Protein AF-C4Y3N7-F1 (afdb_monomer_lite)

Organism: Clavispora lusitaniae (strain ATCC 42720) (NCBI:txid306902)

InterPro domains:
  IPR004046 Glutathione S-transferase, C-terminal [PF14497] (27-104)
  IPR010987 Glutathione S-transferase, C-terminal-like [PS50405] (1-115)
  IPR036282 Glutathione S-transferase, C-terminal domain superfamily [SSF47616] (21-104)

Structure (mmCIF, N/CA/C/O backbone):
data_AF-C4Y3N7-F1
#
_entry.id   AF-C4Y3N7-F1
#
loop_
_atom_site.group_PDB
_atom_site.id
_atom_site.type_symbol
_atom_site.label_atom_id
_atom_site.label_alt_id
_atom_site.label_comp_id
_atom_site.label_asym_id
_atom_site.label_entity_id
_atom_site.label_seq_id
_atom_site.pdbx_PDB_ins_code
_atom_site.Cartn_x
_atom_site.Cartn_y
_atom_site.Cartn_z
_atom_site.occupancy
_atom_site.B_iso_or_equiv
_atom_site.auth_seq_id
_atom_site.auth_comp_id
_atom_site.auth_asym_id
_atom_site.auth_atom_id
_atom_site.pdbx_PDB_model_num
ATOM 1 N N . MET A 1 1 ? 24.520 -3.173 -2.634 1.00 40.47 1 MET A N 1
ATOM 2 C CA . MET A 1 1 ? 24.994 -2.671 -3.945 1.00 40.47 1 MET A CA 1
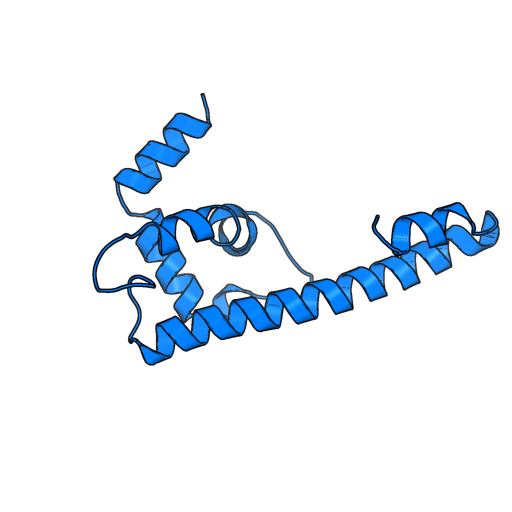ATOM 3 C C . MET A 1 1 ? 24.021 -3.124 -5.023 1.00 40.47 1 MET A C 1
ATOM 5 O O . MET A 1 1 ? 23.821 -4.321 -5.164 1.00 40.47 1 MET A O 1
ATOM 9 N N . LEU A 1 2 ? 23.383 -2.191 -5.735 1.00 51.81 2 LEU A N 1
ATOM 10 C CA . LEU A 1 2 ? 22.539 -2.508 -6.893 1.00 51.81 2 LEU A CA 1
ATOM 11 C C . LEU A 1 2 ? 23.449 -3.008 -8.020 1.00 51.81 2 LEU A C 1
ATOM 13 O O . LEU A 1 2 ? 24.317 -2.258 -8.467 1.00 51.81 2 LEU A O 1
ATOM 17 N N . ILE A 1 3 ? 23.254 -4.249 -8.471 1.00 53.25 3 ILE A N 1
ATOM 18 C CA . ILE A 1 3 ? 24.029 -4.886 -9.554 1.00 53.25 3 ILE A CA 1
ATOM 19 C C . ILE A 1 3 ? 24.089 -3.973 -10.794 1.00 53.25 3 ILE A C 1
ATOM 21 O O . ILE A 1 3 ? 25.116 -3.886 -11.465 1.00 53.25 3 ILE A O 1
ATOM 25 N N . GLY A 1 4 ? 23.038 -3.177 -11.020 1.00 54.66 4 GLY A N 1
ATOM 26 C CA . GLY A 1 4 ? 22.989 -2.225 -12.120 1.00 54.66 4 GLY A CA 1
ATOM 27 C C . GLY A 1 4 ? 23.956 -1.039 -12.040 1.00 54.66 4 GLY A C 1
ATOM 28 O O . GLY A 1 4 ? 24.466 -0.604 -13.071 1.00 54.66 4 GLY A O 1
ATOM 29 N N . LYS A 1 5 ? 24.295 -0.544 -10.840 1.00 54.31 5 LYS A N 1
ATOM 30 C CA . LYS A 1 5 ? 25.263 0.564 -10.693 1.00 54.31 5 LYS A CA 1
ATOM 31 C C . LYS A 1 5 ? 26.693 0.133 -11.043 1.00 54.31 5 LYS A C 1
ATOM 33 O O . LYS A 1 5 ? 27.469 0.959 -11.510 1.00 54.31 5 LYS A O 1
ATOM 38 N N . VAL A 1 6 ? 27.024 -1.148 -10.855 1.00 58.72 6 VAL A N 1
ATOM 39 C CA . VAL A 1 6 ? 28.351 -1.719 -11.159 1.00 58.72 6 VAL A CA 1
ATOM 40 C C . VAL A 1 6 ? 28.498 -2.056 -12.647 1.00 58.72 6 VAL A C 1
ATOM 42 O O . VAL A 1 6 ? 29.578 -1.901 -13.208 1.00 58.72 6 VAL A O 1
ATOM 45 N N . ALA A 1 7 ? 27.418 -2.482 -13.309 1.00 56.72 7 ALA A N 1
ATOM 46 C CA . ALA A 1 7 ? 27.430 -2.755 -14.747 1.00 56.72 7 ALA A CA 1
ATOM 47 C C . ALA A 1 7 ? 27.580 -1.464 -15.573 1.00 56.72 7 ALA A C 1
ATOM 49 O O . ALA A 1 7 ? 28.425 -1.386 -16.466 1.00 56.72 7 ALA A O 1
ATOM 50 N N . VAL A 1 8 ? 26.826 -0.414 -15.225 1.00 59.09 8 VAL A N 1
ATOM 51 C CA . VAL A 1 8 ? 26.904 0.890 -15.906 1.00 59.09 8 VAL A CA 1
ATOM 52 C C . VAL A 1 8 ? 28.279 1.541 -15.716 1.00 59.09 8 VAL A C 1
ATOM 54 O O . VAL A 1 8 ? 28.815 2.097 -16.671 1.00 59.09 8 VAL A O 1
ATOM 57 N N . SER A 1 9 ? 28.888 1.434 -14.528 1.00 63.56 9 SER A N 1
ATOM 58 C CA . SER A 1 9 ? 30.195 2.051 -14.250 1.00 63.56 9 SER A CA 1
ATOM 59 C C . SER A 1 9 ? 31.376 1.376 -14.956 1.00 63.56 9 SER A C 1
ATOM 61 O O . SER A 1 9 ? 32.412 2.010 -15.129 1.00 63.56 9 SER A O 1
ATOM 63 N N . LYS A 1 10 ? 31.228 0.117 -15.391 1.00 65.56 10 LYS A N 1
ATOM 64 C CA . LYS A 1 10 ? 32.265 -0.645 -16.109 1.00 65.56 10 LYS A CA 1
ATOM 65 C C . LYS A 1 10 ? 32.088 -0.662 -17.634 1.00 65.56 10 LYS A C 1
ATOM 67 O O . LYS A 1 10 ? 32.871 -1.312 -18.320 1.00 65.56 10 LYS A O 1
ATOM 72 N N . THR A 1 11 ? 31.080 0.030 -18.179 1.00 63.44 11 THR A N 1
ATOM 73 C CA . THR A 1 11 ? 30.796 0.020 -19.624 1.00 63.44 11 THR A CA 1
ATOM 74 C C . THR A 1 11 ? 31.509 1.175 -20.361 1.00 63.44 11 THR A C 1
ATOM 76 O O . THR A 1 11 ? 31.380 2.328 -19.929 1.00 63.44 11 THR A O 1
ATOM 79 N N . PRO A 1 12 ? 32.206 0.924 -21.494 1.00 71.00 12 PRO A N 1
ATOM 80 C CA . PRO A 1 12 ? 32.791 1.975 -22.335 1.00 71.00 12 PRO A CA 1
ATOM 81 C C . PRO A 1 12 ? 31.758 3.020 -22.787 1.00 71.00 12 PRO A C 1
ATOM 83 O O . PRO A 1 12 ? 30.615 2.667 -23.082 1.00 71.00 12 PRO A O 1
ATOM 86 N N . TRP A 1 13 ? 32.169 4.294 -22.875 1.00 71.69 13 TRP A N 1
ATOM 87 C CA . TRP A 1 13 ? 31.303 5.465 -23.122 1.00 71.69 13 TRP A CA 1
ATOM 88 C C . TRP A 1 13 ? 30.245 5.296 -24.236 1.00 71.69 13 TRP A C 1
ATOM 90 O O . TRP A 1 13 ? 29.092 5.648 -23.984 1.00 71.69 13 TRP A O 1
ATOM 100 N N . PRO A 1 14 ? 30.535 4.672 -25.398 1.00 72.62 14 PRO A N 1
ATOM 101 C CA . PRO A 1 14 ? 29.536 4.518 -26.462 1.00 72.62 14 PRO A CA 1
ATOM 102 C C . PRO A 1 14 ? 28.376 3.569 -26.116 1.00 72.62 14 PRO A C 1
ATOM 104 O O . PRO A 1 14 ? 27.281 3.704 -26.652 1.00 72.62 14 PRO A O 1
ATOM 107 N N . LEU A 1 15 ? 28.595 2.600 -25.223 1.00 71.94 15 LEU A N 1
ATOM 108 C CA . LEU A 1 15 ? 27.604 1.574 -24.878 1.00 71.94 15 LEU A CA 1
ATOM 109 C C . LEU A 1 15 ? 26.799 1.923 -23.622 1.00 71.94 15 LEU A C 1
ATOM 111 O O . LEU A 1 15 ? 25.815 1.248 -23.329 1.00 71.94 15 LEU A O 1
ATOM 115 N N . GLN A 1 16 ? 27.171 2.989 -22.906 1.00 68.12 16 GLN A N 1
ATOM 116 C CA . GLN A 1 16 ? 26.547 3.374 -21.637 1.00 68.12 16 GLN A CA 1
ATOM 117 C C . GLN A 1 16 ? 25.051 3.670 -21.755 1.00 68.12 16 GLN A C 1
ATOM 119 O O . GLN A 1 16 ? 24.317 3.403 -20.808 1.00 68.12 16 GLN A O 1
ATOM 124 N N . LEU A 1 17 ? 24.580 4.218 -22.881 1.00 68.00 17 LEU A N 1
ATOM 125 C CA . LEU A 1 17 ? 23.152 4.490 -23.080 1.00 68.00 17 LEU A CA 1
ATOM 126 C C . LEU A 1 17 ? 22.357 3.181 -23.183 1.00 68.00 17 LEU A C 1
ATOM 128 O O . LEU A 1 17 ? 21.366 3.006 -22.481 1.00 68.00 17 LEU A O 1
ATOM 132 N N . LEU A 1 18 ? 22.848 2.231 -23.983 1.00 61.38 18 LEU A N 1
ATOM 133 C CA . LEU A 1 18 ? 22.228 0.918 -24.162 1.00 61.38 18 LEU A CA 1
ATOM 134 C C . LEU A 1 18 ? 22.256 0.104 -22.867 1.00 61.38 18 LEU A C 1
ATOM 136 O O . LEU A 1 18 ? 21.225 -0.442 -22.472 1.00 61.38 18 LEU A O 1
ATOM 140 N N . THR A 1 19 ? 23.387 0.064 -22.150 1.00 61.22 19 THR A N 1
ATOM 141 C CA . THR A 1 19 ? 23.432 -0.606 -20.844 1.00 61.22 19 THR A CA 1
ATOM 142 C C . THR A 1 19 ? 22.564 0.101 -19.817 1.00 61.22 19 THR A C 1
ATOM 144 O O . THR A 1 19 ? 21.869 -0.598 -19.089 1.00 61.22 19 THR A O 1
ATOM 147 N N . LYS A 1 20 ? 22.497 1.438 -19.760 1.00 62.25 20 LYS A N 1
ATOM 148 C CA . LYS A 1 20 ? 21.544 2.142 -18.877 1.00 62.25 20 LYS A CA 1
ATOM 149 C C . LYS A 1 20 ? 20.097 1.749 -19.174 1.00 62.25 20 LYS A C 1
ATOM 151 O O . LYS A 1 20 ? 19.362 1.474 -18.234 1.00 62.25 20 LYS A O 1
ATOM 156 N N . THR A 1 21 ? 19.703 1.648 -20.443 1.00 62.72 21 THR A N 1
ATOM 157 C CA . THR A 1 21 ? 18.347 1.231 -20.829 1.00 62.72 21 THR A CA 1
ATOM 158 C C . THR A 1 21 ? 18.067 -0.233 -20.486 1.00 62.72 21 THR A C 1
ATOM 160 O O . THR A 1 21 ? 17.019 -0.528 -19.922 1.00 62.72 21 THR A O 1
ATOM 163 N N . ILE A 1 22 ? 18.985 -1.158 -20.784 1.00 54.84 22 ILE A N 1
ATOM 164 C CA . ILE A 1 22 ? 18.815 -2.591 -20.477 1.00 54.84 22 ILE A CA 1
ATOM 165 C C . ILE A 1 22 ? 18.768 -2.807 -18.964 1.00 54.84 22 ILE A C 1
ATOM 167 O O . ILE A 1 22 ? 17.879 -3.480 -18.452 1.00 54.84 22 ILE A O 1
ATOM 171 N N . THR A 1 23 ? 19.699 -2.191 -18.240 1.00 59.41 23 THR A N 1
ATOM 172 C CA . THR A 1 23 ? 19.785 -2.303 -16.784 1.00 59.41 23 THR A CA 1
ATOM 173 C C . THR A 1 23 ? 18.595 -1.625 -16.112 1.00 59.41 23 THR A C 1
ATOM 175 O O . THR A 1 23 ? 18.070 -2.182 -15.158 1.00 59.41 23 THR A O 1
ATOM 178 N N . GLY A 1 24 ? 18.133 -0.481 -16.633 1.00 61.22 24 GLY A N 1
ATOM 179 C CA . GLY A 1 24 ? 16.884 0.169 -16.233 1.00 61.22 24 GLY A CA 1
ATOM 180 C C . GLY A 1 24 ? 15.700 -0.780 -16.388 1.00 61.22 24 GLY A C 1
ATOM 181 O O . GLY A 1 24 ? 15.094 -1.136 -15.393 1.00 61.22 24 GLY A O 1
ATOM 182 N N . LYS A 1 25 ? 15.486 -1.349 -17.580 1.00 58.69 25 LYS A N 1
ATOM 183 C CA . LYS A 1 25 ? 14.410 -2.325 -17.847 1.00 58.69 25 LYS A CA 1
ATOM 184 C C . LYS A 1 25 ? 14.488 -3.599 -16.991 1.00 58.69 25 LYS A C 1
ATOM 186 O O . LYS A 1 25 ? 13.461 -4.159 -16.610 1.00 58.69 25 LYS A O 1
ATOM 191 N N . MET A 1 26 ? 15.689 -4.090 -16.685 1.00 51.66 26 MET A N 1
ATOM 192 C CA . MET A 1 26 ? 15.883 -5.242 -15.792 1.00 51.66 26 MET A CA 1
ATOM 193 C C . MET A 1 26 ? 15.568 -4.896 -14.336 1.00 51.66 26 MET A C 1
ATOM 195 O O . MET A 1 26 ? 14.931 -5.684 -13.639 1.00 51.66 26 MET A O 1
ATOM 199 N N . ASN A 1 27 ? 16.004 -3.719 -13.885 1.00 58.28 27 ASN A N 1
ATOM 200 C CA . ASN A 1 27 ? 15.681 -3.192 -12.568 1.00 58.28 27 ASN A CA 1
ATOM 201 C C . ASN A 1 27 ? 14.157 -3.012 -12.476 1.00 58.28 27 ASN A C 1
ATOM 203 O O . ASN A 1 27 ? 13.516 -3.602 -11.613 1.00 58.28 27 ASN A O 1
ATOM 207 N N . ASP A 1 28 ? 13.564 -2.329 -13.445 1.00 64.50 28 ASP A N 1
ATOM 208 C CA . ASP A 1 28 ? 12.137 -2.046 -13.497 1.00 64.50 28 ASP A CA 1
ATOM 209 C C . ASP A 1 28 ? 11.324 -3.339 -13.526 1.00 64.50 28 ASP A C 1
ATOM 211 O O . ASP A 1 28 ? 10.458 -3.505 -12.684 1.00 64.50 28 ASP A O 1
ATOM 215 N N . SER A 1 29 ? 11.649 -4.326 -14.367 1.00 63.91 29 SER A N 1
ATOM 216 C CA . SER A 1 29 ? 10.889 -5.588 -14.416 1.00 63.91 29 SER A CA 1
ATOM 217 C C . SER A 1 29 ? 11.028 -6.455 -13.158 1.00 63.91 29 SER A C 1
ATOM 219 O O . SER A 1 29 ? 10.030 -7.010 -12.693 1.00 63.91 29 SER A O 1
ATOM 221 N N . TYR A 1 30 ? 12.222 -6.573 -12.566 1.00 64.19 30 TYR A N 1
ATOM 222 C CA . TYR A 1 30 ? 12.414 -7.377 -11.353 1.00 64.19 30 TYR A CA 1
ATOM 223 C C . TYR A 1 30 ? 11.786 -6.712 -10.120 1.00 64.19 30 TYR A C 1
ATOM 225 O O . TYR A 1 30 ? 11.070 -7.370 -9.357 1.00 64.19 30 TYR A O 1
ATOM 233 N N . TYR A 1 31 ? 12.013 -5.408 -9.934 1.00 72.50 31 TYR A N 1
ATOM 234 C CA . TYR A 1 31 ? 11.438 -4.659 -8.818 1.00 72.50 31 TYR A CA 1
ATOM 235 C C . TYR A 1 31 ? 9.925 -4.491 -8.979 1.00 72.50 31 TYR A C 1
ATOM 237 O O . TYR A 1 31 ? 9.202 -4.704 -8.007 1.00 72.50 31 TYR A O 1
ATOM 245 N N . PHE A 1 32 ? 9.426 -4.230 -10.191 1.00 79.31 32 PHE A N 1
ATOM 246 C CA . PHE A 1 32 ? 7.991 -4.138 -10.464 1.00 79.31 32 PHE A CA 1
ATOM 247 C C . PHE A 1 32 ? 7.273 -5.466 -10.260 1.00 79.31 32 PHE A C 1
ATOM 249 O O . PHE A 1 32 ? 6.219 -5.491 -9.628 1.00 79.31 32 PHE A O 1
ATOM 256 N N . LYS A 1 33 ? 7.836 -6.584 -10.738 1.00 84.19 33 LYS A N 1
ATOM 257 C CA . LYS A 1 33 ? 7.221 -7.903 -10.537 1.00 84.19 33 LYS A CA 1
ATOM 258 C C . LYS A 1 33 ? 7.081 -8.211 -9.052 1.00 84.19 33 LYS A C 1
ATOM 260 O O . LYS A 1 33 ? 6.011 -8.610 -8.607 1.00 84.19 33 LYS A O 1
ATOM 265 N N . ARG A 1 34 ? 8.145 -7.993 -8.277 1.00 83.56 34 ARG A N 1
ATOM 266 C CA . ARG A 1 34 ? 8.138 -8.259 -6.835 1.00 83.56 34 ARG A CA 1
ATOM 267 C C . ARG A 1 34 ? 7.219 -7.305 -6.071 1.00 83.56 34 ARG A C 1
ATOM 269 O O . ARG A 1 34 ? 6.517 -7.754 -5.170 1.00 83.56 34 ARG A O 1
ATOM 276 N N . LEU A 1 35 ? 7.185 -6.028 -6.450 1.00 85.50 35 LEU A N 1
ATOM 277 C CA . LEU A 1 35 ? 6.222 -5.062 -5.923 1.00 85.50 35 LEU A CA 1
ATOM 278 C C . LEU A 1 35 ? 4.788 -5.519 -6.211 1.00 85.50 35 LEU A C 1
ATOM 280 O O . LEU A 1 35 ? 4.004 -5.656 -5.281 1.00 85.50 35 LEU A O 1
ATOM 284 N N . SER A 1 36 ? 4.476 -5.849 -7.463 1.00 88.62 36 SER A N 1
ATOM 285 C CA . SER A 1 36 ? 3.147 -6.304 -7.885 1.00 88.62 36 SER A CA 1
ATOM 286 C C . SER A 1 36 ? 2.715 -7.582 -7.166 1.00 88.62 36 SER A C 1
ATOM 288 O O . SER A 1 36 ? 1.581 -7.671 -6.710 1.00 88.62 36 SER A O 1
ATOM 290 N N . THR A 1 37 ? 3.618 -8.554 -6.979 1.00 92.69 37 THR A N 1
ATOM 291 C CA . THR A 1 37 ? 3.340 -9.754 -6.170 1.00 92.69 37 THR A CA 1
ATOM 292 C C . THR A 1 37 ? 2.967 -9.392 -4.731 1.00 92.69 37 THR A C 1
ATOM 294 O O . THR A 1 37 ? 2.008 -9.943 -4.194 1.00 92.69 37 THR A O 1
ATOM 297 N N . ASN A 1 38 ? 3.695 -8.465 -4.106 1.00 93.25 38 ASN A N 1
ATOM 298 C CA . ASN A 1 38 ? 3.415 -8.048 -2.734 1.00 93.25 38 ASN A CA 1
ATOM 299 C C . ASN A 1 38 ? 2.098 -7.265 -2.632 1.00 93.25 38 ASN A C 1
ATOM 301 O O . ASN A 1 38 ? 1.306 -7.536 -1.735 1.00 93.25 38 ASN A O 1
ATOM 305 N N . LEU A 1 39 ? 1.839 -6.338 -3.558 1.00 94.44 39 LEU A N 1
ATOM 306 C CA . LEU A 1 39 ? 0.589 -5.575 -3.606 1.00 94.44 39 LEU A CA 1
ATOM 307 C C . LEU A 1 39 ? -0.614 -6.496 -3.823 1.00 94.44 39 LEU A C 1
ATOM 309 O O . LEU A 1 39 ? -1.606 -6.374 -3.110 1.00 94.44 39 LEU A O 1
ATOM 313 N N . ARG A 1 40 ? -0.493 -7.477 -4.728 1.00 97.31 40 ARG A N 1
ATOM 314 C CA . ARG A 1 40 ? -1.522 -8.500 -4.949 1.00 97.31 40 ARG A CA 1
ATOM 315 C C . ARG A 1 40 ? -1.785 -9.305 -3.682 1.00 97.31 40 ARG A C 1
ATOM 317 O O . ARG A 1 40 ? -2.933 -9.455 -3.293 1.00 97.31 40 ARG A O 1
ATOM 324 N N . LEU A 1 41 ? -0.733 -9.762 -2.997 1.00 97.25 41 LEU A N 1
ATOM 325 C CA . LEU A 1 41 ? -0.882 -10.491 -1.738 1.00 97.25 41 LEU A CA 1
ATOM 326 C C . LEU A 1 41 ? -1.633 -9.661 -0.685 1.00 97.25 41 LEU A C 1
ATOM 328 O O . LEU A 1 41 ? -2.494 -10.201 0.003 1.00 97.25 41 LEU A O 1
ATOM 332 N N . LEU A 1 42 ? -1.308 -8.376 -0.535 1.00 97.81 42 LEU A N 1
ATOM 333 C CA . LEU A 1 42 ? -1.987 -7.495 0.419 1.00 97.81 42 LEU A CA 1
ATOM 334 C C . LEU A 1 42 ? -3.461 -7.281 0.043 1.00 97.81 42 LEU A C 1
ATOM 336 O O . LEU A 1 42 ? -4.329 -7.402 0.910 1.00 97.81 42 LEU A O 1
ATOM 340 N N . ASP A 1 43 ? -3.744 -7.026 -1.236 1.00 98.38 43 ASP A N 1
ATOM 341 C CA . ASP A 1 43 ? -5.106 -6.868 -1.754 1.00 98.38 43 ASP A CA 1
ATOM 342 C C . ASP A 1 43 ? -5.952 -8.127 -1.522 1.00 98.38 43 ASP A C 1
ATOM 344 O O . ASP A 1 43 ? -7.032 -8.051 -0.933 1.00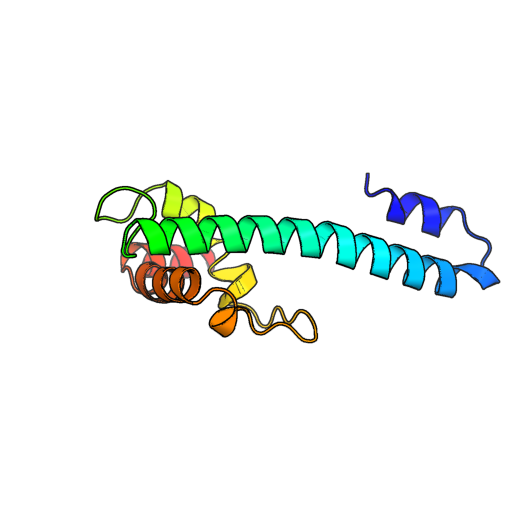 98.38 43 ASP A O 1
ATOM 348 N N . ASP A 1 44 ? -5.414 -9.301 -1.864 1.00 98.38 44 ASP A N 1
ATOM 349 C CA . ASP A 1 44 ? -6.080 -10.594 -1.698 1.00 98.38 44 ASP A CA 1
ATOM 350 C C . ASP A 1 44 ? -6.356 -10.907 -0.220 1.00 98.38 44 ASP A C 1
ATOM 352 O O . ASP A 1 44 ? -7.383 -11.497 0.130 1.00 98.38 44 ASP A O 1
ATOM 356 N N . ARG A 1 45 ? -5.451 -10.513 0.687 1.00 97.81 45 ARG A N 1
ATOM 357 C CA . ARG A 1 45 ? -5.641 -10.691 2.136 1.00 97.81 45 ARG A CA 1
ATOM 358 C C . ARG A 1 45 ? -6.785 -9.834 2.658 1.00 97.81 45 ARG A C 1
ATOM 360 O O . ARG A 1 45 ? -7.591 -10.335 3.444 1.00 97.81 45 ARG A O 1
ATOM 367 N N . LEU A 1 46 ? -6.878 -8.587 2.202 1.00 98.12 46 LEU A N 1
ATOM 368 C CA . LEU A 1 46 ? -8.001 -7.711 2.519 1.00 98.12 46 LEU A CA 1
ATOM 369 C C . LEU A 1 46 ? -9.298 -8.263 1.921 1.00 98.12 46 LEU A C 1
ATOM 371 O O . LEU A 1 46 ? -10.287 -8.366 2.643 1.00 98.12 46 LEU A O 1
ATOM 375 N N . ALA A 1 47 ? -9.284 -8.711 0.664 1.00 98.06 47 ALA A N 1
ATOM 376 C CA . ALA A 1 47 ? -10.439 -9.324 0.011 1.00 98.06 47 ALA A CA 1
ATOM 377 C C . ALA A 1 47 ? -10.953 -10.544 0.791 1.00 98.06 47 ALA A C 1
ATOM 379 O O . ALA A 1 47 ? -12.126 -10.601 1.160 1.00 98.06 47 ALA A O 1
ATOM 380 N N . LYS A 1 48 ? -10.061 -11.485 1.133 1.00 97.75 48 LYS A N 1
ATOM 381 C CA . LYS A 1 48 ? -10.396 -12.704 1.888 1.00 97.75 48 LYS A CA 1
ATOM 382 C C . LYS A 1 48 ? -10.965 -12.407 3.277 1.00 97.75 48 LYS A C 1
ATOM 384 O O . LYS A 1 48 ? -11.771 -13.181 3.786 1.00 97.75 48 LYS A O 1
ATOM 389 N N . LYS A 1 49 ? -10.534 -11.312 3.900 1.00 96.38 49 LYS A N 1
ATOM 390 C CA . LYS A 1 49 ? -11.024 -10.865 5.209 1.00 96.38 49 LYS A CA 1
ATOM 391 C C . LYS A 1 49 ? -12.354 -10.098 5.127 1.00 96.38 49 LYS A C 1
ATOM 393 O O . LYS A 1 49 ? -13.016 -9.948 6.149 1.00 96.38 49 LYS A O 1
ATOM 398 N N . GLY A 1 50 ? -12.743 -9.611 3.947 1.00 96.38 50 GLY A N 1
ATOM 399 C CA . GLY A 1 50 ? -13.883 -8.703 3.773 1.00 96.38 50 GLY A CA 1
ATOM 400 C C . GLY A 1 50 ? -13.538 -7.220 3.982 1.00 96.38 50 GLY A C 1
ATOM 401 O O . GLY A 1 50 ? -14.427 -6.407 4.212 1.00 96.38 50 GLY A O 1
ATOM 402 N N . GLY A 1 51 ? -12.255 -6.857 3.906 1.00 95.50 51 GLY A N 1
ATOM 403 C CA . GLY A 1 51 ? -11.753 -5.487 4.010 1.00 95.50 51 GLY A CA 1
ATOM 404 C C . GLY A 1 51 ? -11.449 -5.018 5.438 1.00 95.50 51 GLY A C 1
ATOM 405 O O . GLY A 1 51 ? -11.183 -5.808 6.355 1.00 95.50 51 GLY A O 1
ATOM 406 N N . GLY A 1 52 ? -11.457 -3.694 5.615 1.00 96.38 52 GLY A N 1
ATOM 407 C CA . GLY A 1 52 ? -11.081 -3.029 6.862 1.00 96.38 52 GLY A CA 1
ATOM 408 C C . GLY A 1 52 ? -9.565 -3.001 7.071 1.00 96.38 52 GLY A C 1
ATOM 409 O O . GLY A 1 52 ? -8.810 -2.859 6.117 1.00 96.38 52 GLY A O 1
ATOM 410 N N . TYR A 1 53 ? -9.135 -3.154 8.321 1.00 96.12 53 TYR A N 1
ATOM 411 C CA . TYR A 1 53 ? -7.725 -3.193 8.727 1.00 96.12 53 TYR A CA 1
ATOM 412 C C . TYR A 1 53 ? -7.066 -4.546 8.453 1.00 96.12 53 TYR A C 1
ATOM 414 O O . TYR A 1 53 ? -7.758 -5.564 8.378 1.00 96.12 53 TYR A O 1
ATOM 422 N N . PHE A 1 54 ? -5.737 -4.604 8.365 1.00 96.25 54 PHE A N 1
ATOM 423 C CA . PHE A 1 54 ? -5.043 -5.879 8.138 1.00 96.25 54 PHE A CA 1
ATOM 424 C C . PHE A 1 54 ? -5.219 -6.877 9.290 1.00 96.25 54 PHE A C 1
ATOM 426 O O . PHE A 1 54 ? -5.288 -8.086 9.055 1.00 96.25 54 PHE A O 1
ATOM 433 N N . VAL A 1 55 ? -5.341 -6.389 10.528 1.00 95.62 55 VAL A N 1
ATOM 434 C CA . VAL A 1 55 ? -5.484 -7.219 11.731 1.00 95.62 55 VAL A CA 1
ATOM 435 C C . VAL A 1 55 ? -6.721 -6.796 12.519 1.00 95.62 55 VAL A C 1
ATOM 437 O O . VAL A 1 55 ? -6.862 -5.646 12.919 1.00 95.62 55 VAL A O 1
ATOM 440 N N . GLY A 1 56 ? -7.629 -7.743 12.772 1.00 93.69 56 GLY A N 1
ATOM 441 C CA . GLY A 1 56 ? -8.851 -7.479 13.536 1.00 93.69 56 GLY A CA 1
ATOM 442 C C . GLY A 1 56 ? -9.769 -6.446 12.870 1.00 93.69 56 GLY A C 1
ATOM 443 O O . GLY A 1 56 ? -9.966 -6.460 11.654 1.00 93.69 56 GLY A O 1
ATOM 444 N N . ASN A 1 57 ? -10.374 -5.574 13.676 1.00 94.38 57 ASN A N 1
ATOM 445 C CA . ASN A 1 57 ? -11.388 -4.602 13.253 1.00 94.38 57 ASN A CA 1
ATOM 446 C C . ASN A 1 57 ? -11.042 -3.145 13.611 1.00 94.38 57 ASN A C 1
ATOM 448 O O . ASN A 1 57 ? -11.920 -2.289 13.560 1.00 94.38 57 ASN A O 1
ATOM 452 N N . LYS A 1 58 ? -9.784 -2.855 13.959 1.00 91.81 58 LYS A N 1
ATOM 453 C CA . LYS A 1 58 ? -9.307 -1.509 14.312 1.00 91.81 58 LYS A CA 1
ATOM 454 C C . LYS A 1 58 ? -7.904 -1.258 13.766 1.00 91.81 58 LYS A C 1
ATOM 456 O O . LYS A 1 58 ? -7.209 -2.221 13.457 1.00 91.81 58 LYS A O 1
ATOM 461 N N . LEU A 1 59 ? -7.489 0.007 13.714 1.00 90.81 59 LEU A N 1
ATOM 4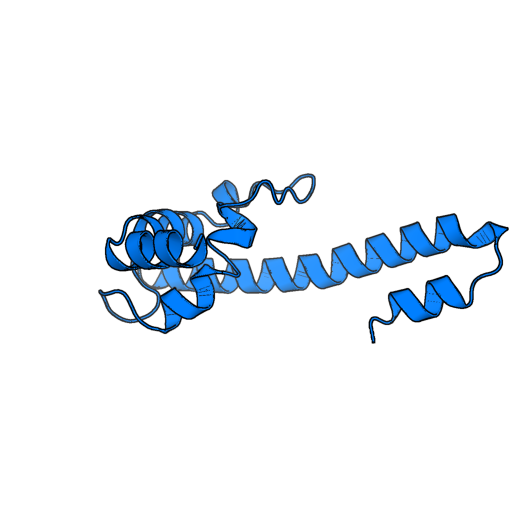62 C CA . LEU A 1 59 ? -6.137 0.396 13.318 1.00 90.81 59 LEU A CA 1
ATOM 463 C C . LEU A 1 59 ? -5.091 -0.286 14.212 1.00 90.81 59 LEU A C 1
ATOM 465 O O . LEU A 1 59 ? -5.192 -0.259 15.443 1.00 90.81 59 LEU A O 1
ATOM 469 N N . THR A 1 60 ? -4.081 -0.891 13.590 1.00 92.25 60 THR A N 1
ATOM 470 C CA . THR A 1 60 ? -2.976 -1.556 14.288 1.00 92.25 60 THR A CA 1
ATOM 471 C C . THR A 1 60 ? -1.617 -1.109 13.759 1.00 92.25 60 THR A C 1
ATOM 473 O O . THR A 1 60 ? -1.510 -0.458 12.723 1.00 92.25 60 THR A O 1
ATOM 476 N N . ALA A 1 61 ? -0.548 -1.526 14.442 1.00 88.25 61 ALA A N 1
ATOM 477 C CA . ALA A 1 61 ? 0.816 -1.320 13.965 1.00 88.25 61 ALA A CA 1
ATOM 478 C C . ALA A 1 61 ? 1.059 -1.904 12.560 1.00 88.25 61 ALA A C 1
ATOM 480 O O . ALA A 1 61 ? 1.877 -1.363 11.826 1.00 88.25 61 ALA A O 1
ATOM 481 N N . ALA A 1 62 ? 0.344 -2.967 12.162 1.00 92.88 62 ALA A N 1
ATOM 482 C CA . ALA A 1 62 ? 0.464 -3.525 10.815 1.00 92.88 62 ALA A CA 1
ATOM 483 C C . ALA A 1 62 ? 0.035 -2.512 9.743 1.00 92.88 62 ALA A C 1
ATOM 485 O O . ALA A 1 62 ? 0.695 -2.390 8.716 1.00 92.88 62 ALA A O 1
ATOM 486 N N . ASP A 1 63 ? -1.035 -1.762 10.009 1.00 93.44 63 ASP A N 1
ATOM 487 C CA . ASP A 1 63 ? -1.521 -0.717 9.113 1.00 93.44 63 ASP A CA 1
ATOM 488 C C . ASP A 1 63 ? -0.559 0.482 9.103 1.00 93.44 63 ASP A C 1
ATOM 490 O O . ASP A 1 63 ? -0.220 0.988 8.040 1.00 93.44 63 ASP A O 1
ATOM 494 N N . ILE A 1 64 ? -0.040 0.869 10.274 1.00 88.44 64 ILE A N 1
ATOM 495 C CA . ILE A 1 64 ? 0.919 1.979 10.416 1.00 88.44 64 ILE A CA 1
ATOM 496 C C . ILE A 1 64 ? 2.236 1.692 9.679 1.00 88.44 64 ILE A C 1
ATOM 498 O O . ILE A 1 64 ? 2.778 2.567 9.017 1.00 88.44 64 ILE A O 1
ATOM 502 N N . ILE A 1 65 ? 2.762 0.465 9.751 1.00 87.75 65 ILE A N 1
ATOM 503 C CA . ILE A 1 65 ? 3.996 0.085 9.036 1.00 87.75 65 ILE A CA 1
ATOM 504 C C . ILE A 1 65 ? 3.822 0.210 7.515 1.00 87.75 65 ILE A C 1
ATOM 506 O O . ILE A 1 65 ? 4.781 0.509 6.803 1.00 87.75 65 ILE A O 1
ATOM 510 N N . LEU A 1 66 ? 2.609 -0.035 7.014 1.00 91.38 66 LEU A N 1
ATOM 511 C CA . LEU A 1 66 ? 2.292 0.034 5.589 1.00 91.38 66 LEU A CA 1
ATOM 512 C C . LEU A 1 66 ? 1.939 1.443 5.113 1.00 91.38 66 LEU A C 1
ATOM 514 O O . LEU A 1 66 ? 1.842 1.658 3.907 1.00 91.38 66 LEU A O 1
ATOM 518 N N . ASP A 1 67 ? 1.801 2.394 6.031 1.00 85.44 67 ASP A N 1
ATOM 519 C CA . ASP A 1 67 ? 1.397 3.759 5.733 1.00 85.44 67 ASP A CA 1
ATOM 520 C C . ASP A 1 67 ? 2.352 4.436 4.742 1.00 85.44 67 ASP A C 1
ATOM 522 O O . ASP A 1 67 ? 1.991 4.711 3.598 1.00 85.44 67 ASP A O 1
ATOM 526 N N . PHE A 1 68 ? 3.627 4.561 5.102 1.00 83.62 68 PHE A N 1
ATOM 527 C CA . PHE A 1 68 ? 4.629 5.138 4.210 1.00 83.62 68 PHE A CA 1
ATOM 528 C C . PHE A 1 68 ? 4.748 4.396 2.858 1.00 83.62 68 PHE A C 1
ATOM 530 O O . PHE A 1 68 ? 4.588 5.019 1.803 1.00 83.62 68 PHE A O 1
ATOM 537 N N . PRO A 1 69 ? 5.012 3.074 2.804 1.00 84.94 69 PRO A N 1
ATOM 538 C CA . PRO A 1 69 ? 5.243 2.405 1.527 1.00 84.94 69 PRO A CA 1
ATOM 539 C C . PRO A 1 69 ? 3.997 2.291 0.640 1.00 84.94 69 PRO A C 1
ATOM 541 O O . PRO A 1 69 ? 4.174 2.133 -0.563 1.00 84.94 69 PRO A O 1
ATOM 544 N N . ILE A 1 70 ? 2.773 2.348 1.181 1.00 90.50 70 ILE A N 1
ATOM 545 C CA . ILE A 1 70 ? 1.537 2.157 0.404 1.00 90.50 70 ILE A CA 1
ATOM 546 C C . ILE A 1 70 ? 0.725 3.450 0.307 1.00 90.50 70 ILE A C 1
ATOM 548 O O . ILE A 1 70 ? 0.443 3.905 -0.804 1.00 90.50 70 ILE A O 1
ATOM 552 N N . ASN A 1 71 ? 0.356 4.057 1.437 1.00 89.25 71 ASN A N 1
ATOM 553 C CA . ASN A 1 71 ? -0.473 5.260 1.430 1.00 89.25 71 ASN A CA 1
ATOM 554 C C . ASN A 1 71 ? 0.257 6.436 0.803 1.00 89.25 71 ASN A C 1
ATOM 556 O O . ASN A 1 71 ? -0.328 7.089 -0.052 1.00 89.25 71 ASN A O 1
ATOM 560 N N . GLU A 1 72 ? 1.518 6.673 1.159 1.00 82.06 72 GLU A N 1
ATOM 561 C CA . GLU A 1 72 ? 2.274 7.776 0.564 1.00 82.06 72 GLU A CA 1
ATOM 562 C C . GLU A 1 72 ? 2.818 7.414 -0.818 1.00 82.06 72 GLU A C 1
ATOM 564 O O . GLU A 1 72 ? 2.577 8.136 -1.776 1.00 82.06 72 GLU A O 1
ATOM 569 N N . ASN A 1 73 ? 3.529 6.291 -0.953 1.00 81.50 73 ASN A N 1
ATOM 570 C CA . ASN A 1 73 ? 4.331 6.032 -2.157 1.00 81.50 73 ASN A CA 1
ATOM 571 C C . ASN A 1 73 ? 3.586 5.355 -3.321 1.00 81.50 73 ASN A C 1
ATOM 573 O O . ASN A 1 73 ? 4.081 5.413 -4.450 1.00 81.50 73 ASN A O 1
ATOM 577 N N . ILE A 1 74 ? 2.451 4.689 -3.070 1.00 87.31 74 ILE A N 1
ATOM 578 C CA . ILE A 1 74 ? 1.663 4.008 -4.116 1.00 87.31 74 ILE A CA 1
ATOM 579 C C . ILE A 1 74 ? 0.388 4.784 -4.443 1.00 87.31 74 ILE A C 1
ATOM 581 O O . ILE A 1 74 ? 0.071 4.948 -5.619 1.00 87.31 74 ILE A O 1
ATOM 585 N N . PHE A 1 75 ? -0.346 5.260 -3.432 1.00 88.88 75 PHE A N 1
ATOM 586 C CA . PHE A 1 75 ? -1.638 5.926 -3.645 1.00 88.88 75 PHE A CA 1
ATOM 587 C C . PHE A 1 75 ? -1.638 7.443 -3.410 1.00 88.88 75 PHE A C 1
ATOM 589 O O . PHE A 1 75 ? -2.540 8.115 -3.913 1.00 88.88 75 PHE A O 1
ATOM 596 N N . GLY A 1 76 ? -0.672 7.973 -2.657 1.00 75.00 76 GLY A N 1
ATOM 597 C CA . GLY A 1 76 ? -0.615 9.378 -2.238 1.00 75.00 76 GLY A CA 1
ATOM 598 C C . GLY A 1 76 ? 0.305 10.262 -3.078 1.00 75.00 76 GLY A C 1
ATOM 599 O O . GLY A 1 76 ? 0.099 11.472 -3.139 1.00 75.00 76 GLY A O 1
ATOM 600 N N . SER A 1 77 ? 1.296 9.684 -3.747 1.00 65.44 77 SER A N 1
ATOM 601 C CA . SER A 1 77 ? 2.202 10.385 -4.647 1.00 65.44 77 SER A CA 1
ATOM 602 C C . SER A 1 77 ? 1.720 10.303 -6.095 1.00 65.44 77 SER A C 1
ATOM 604 O O . SER A 1 77 ? 1.003 9.385 -6.493 1.00 65.44 77 SER A O 1
ATOM 606 N N . ASP A 1 78 ? 2.231 11.197 -6.941 1.00 61.75 78 ASP A N 1
ATOM 607 C CA . ASP A 1 78 ? 2.201 11.038 -8.401 1.00 61.75 78 ASP A CA 1
ATOM 608 C C . ASP A 1 78 ? 3.134 9.901 -8.879 1.00 61.75 78 ASP A C 1
ATOM 610 O O . ASP A 1 78 ? 3.645 9.946 -9.999 1.00 61.75 78 ASP A O 1
ATOM 614 N N . THR A 1 79 ? 3.394 8.874 -8.052 1.00 57.38 79 THR A N 1
ATOM 615 C CA . THR A 1 79 ? 4.144 7.685 -8.474 1.00 57.38 79 THR A CA 1
ATOM 616 C C . THR A 1 79 ? 3.350 6.998 -9.575 1.00 57.38 79 THR A C 1
ATOM 618 O O . THR A 1 79 ? 2.443 6.204 -9.338 1.00 57.38 79 THR A O 1
ATOM 621 N N . ARG A 1 80 ? 3.707 7.317 -10.814 1.00 58.97 80 ARG A N 1
ATOM 622 C CA . ARG A 1 80 ? 3.148 6.710 -12.011 1.00 58.97 80 ARG A CA 1
ATOM 623 C C . ARG A 1 80 ? 4.168 5.723 -12.537 1.00 58.97 80 ARG A C 1
ATOM 625 O O . ARG A 1 80 ? 5.187 6.115 -13.099 1.00 58.97 80 ARG A O 1
ATOM 632 N N . LEU A 1 81 ? 3.892 4.438 -12.347 1.00 67.31 81 LEU A N 1
ATOM 633 C CA . LEU A 1 81 ? 4.485 3.438 -13.220 1.00 67.31 81 LEU A CA 1
ATOM 634 C C . LEU A 1 81 ? 3.684 3.461 -14.518 1.00 67.31 81 LEU A C 1
ATOM 636 O O . LEU A 1 81 ? 2.461 3.319 -14.502 1.00 67.31 81 LEU A O 1
ATOM 640 N N . GLU A 1 82 ? 4.372 3.729 -15.623 1.00 67.25 82 GLU A N 1
ATOM 641 C CA . GLU A 1 82 ? 3.751 3.858 -16.937 1.00 67.25 82 GLU A CA 1
ATOM 642 C C . GLU A 1 82 ? 2.905 2.613 -17.250 1.00 67.25 82 GLU A C 1
ATOM 644 O O . GLU A 1 82 ? 3.379 1.482 -17.151 1.00 67.25 82 GLU A O 1
ATOM 649 N N . GLY A 1 83 ? 1.628 2.829 -17.579 1.00 70.94 83 GLY A N 1
ATOM 650 C CA . GLY A 1 83 ? 0.685 1.755 -17.899 1.00 70.94 83 GLY A CA 1
ATOM 651 C C . GLY A 1 83 ? 0.057 1.026 -16.705 1.00 70.94 83 GLY A C 1
ATOM 652 O O . GLY A 1 83 ? -0.649 0.048 -16.930 1.00 70.94 83 GLY A O 1
ATOM 653 N N . VAL A 1 84 ? 0.270 1.474 -15.461 1.00 77.81 84 VAL A N 1
ATOM 654 C CA . VAL A 1 84 ? -0.318 0.840 -14.268 1.00 77.81 84 VAL A CA 1
ATOM 655 C C . VAL A 1 84 ? -1.275 1.793 -13.562 1.00 77.81 84 VAL A C 1
ATOM 657 O O . VAL A 1 84 ? -0.866 2.820 -13.024 1.00 77.81 84 VAL A O 1
ATOM 660 N N . ASP A 1 85 ? -2.550 1.411 -13.500 1.00 87.56 85 ASP A N 1
ATOM 661 C CA . ASP A 1 85 ? -3.523 2.039 -12.608 1.00 87.56 85 ASP A CA 1
ATOM 662 C C . ASP A 1 85 ? -3.664 1.211 -11.326 1.00 87.56 85 ASP A C 1
ATOM 664 O O . ASP A 1 85 ? -4.468 0.282 -11.235 1.00 87.56 85 ASP A O 1
ATOM 668 N N . PHE A 1 86 ? -2.880 1.568 -10.308 1.00 88.44 86 PHE A N 1
ATOM 669 C CA . PHE A 1 86 ? -2.871 0.865 -9.024 1.00 88.44 86 PHE A CA 1
ATOM 670 C C . PHE A 1 86 ? -4.241 0.818 -8.336 1.00 88.44 86 PHE A C 1
ATOM 672 O O . PHE A 1 86 ? -4.506 -0.125 -7.593 1.00 88.44 86 PHE A O 1
ATOM 679 N N . LYS A 1 87 ? -5.118 1.806 -8.566 1.00 92.56 87 LYS A N 1
ATOM 680 C CA . LYS A 1 87 ? -6.446 1.854 -7.930 1.00 92.56 87 LYS A CA 1
ATOM 681 C C . LYS A 1 87 ? -7.356 0.771 -8.493 1.00 92.56 87 LYS A C 1
ATOM 683 O O . LYS A 1 87 ? -8.099 0.141 -7.745 1.00 92.56 87 LYS A O 1
ATOM 688 N N . THR A 1 88 ? -7.272 0.561 -9.802 1.00 92.94 88 THR A N 1
ATOM 689 C CA . THR A 1 88 ? -8.037 -0.463 -10.514 1.00 92.94 88 THR A CA 1
ATOM 690 C C . THR A 1 88 ? -7.433 -1.852 -10.308 1.00 92.94 88 THR A C 1
ATOM 692 O O . THR A 1 88 ? -8.167 -2.815 -10.103 1.00 92.94 88 THR A O 1
ATOM 695 N N . GLU A 1 89 ? -6.103 -1.959 -10.289 1.00 93.06 89 GLU A N 1
ATOM 696 C CA . GLU A 1 89 ? -5.399 -3.233 -10.109 1.00 93.06 89 GLU A CA 1
ATOM 697 C C . GLU A 1 89 ? -5.508 -3.803 -8.687 1.00 93.06 89 GLU A C 1
ATOM 699 O O . GLU A 1 89 ? -5.553 -5.026 -8.522 1.00 93.06 89 GLU A O 1
ATOM 704 N N . TYR A 1 90 ? -5.559 -2.941 -7.664 1.00 95.94 90 TYR A N 1
ATOM 705 C CA . TYR A 1 90 ? -5.567 -3.322 -6.244 1.00 95.94 90 TYR A CA 1
ATOM 706 C C . TYR A 1 90 ? -6.705 -2.614 -5.477 1.00 95.94 90 TYR A C 1
ATOM 708 O O . TYR A 1 90 ? -6.460 -1.765 -4.610 1.00 95.94 90 TYR A O 1
ATOM 716 N N . PRO A 1 91 ? -7.976 -2.919 -5.798 1.00 97.50 91 PRO A N 1
ATOM 717 C CA . PRO A 1 91 ? -9.123 -2.147 -5.325 1.00 97.50 91 PRO A CA 1
ATOM 718 C C . PRO A 1 91 ? -9.405 -2.302 -3.824 1.00 97.50 91 PRO A C 1
ATOM 720 O O . PRO A 1 91 ? -9.948 -1.389 -3.201 1.00 97.50 91 PRO A O 1
ATOM 723 N N . ASN A 1 92 ? -9.067 -3.437 -3.211 1.00 98.38 92 ASN A N 1
ATOM 724 C CA . ASN A 1 92 ? -9.270 -3.658 -1.778 1.00 98.38 92 ASN A CA 1
ATOM 725 C C . ASN A 1 92 ? -8.197 -2.942 -0.963 1.00 98.38 92 ASN A C 1
ATOM 727 O O . ASN A 1 92 ? -8.502 -2.331 0.062 1.00 98.38 92 ASN A O 1
ATOM 731 N N . LEU A 1 93 ? -6.962 -2.956 -1.459 1.00 97.56 93 LEU A N 1
ATOM 732 C CA . LEU A 1 93 ? -5.864 -2.188 -0.900 1.00 97.56 93 LEU A CA 1
ATOM 733 C C . LEU A 1 93 ? -6.111 -0.682 -1.047 1.00 97.56 93 LEU A C 1
ATOM 735 O O . LEU A 1 93 ? -5.849 0.073 -0.115 1.00 97.56 93 LEU A O 1
ATOM 739 N N . TYR A 1 94 ? -6.714 -0.245 -2.156 1.00 97.00 94 TYR A N 1
ATOM 740 C CA . TYR A 1 94 ? -7.129 1.147 -2.318 1.00 97.00 94 TYR A CA 1
ATOM 741 C C . TYR A 1 94 ? -8.239 1.551 -1.333 1.00 97.00 94 TYR A C 1
ATOM 743 O O . TYR A 1 94 ? -8.183 2.628 -0.741 1.00 97.00 94 TYR A O 1
ATOM 751 N N . LYS A 1 95 ? -9.219 0.677 -1.071 1.00 97.50 95 LYS A N 1
ATOM 752 C CA . LYS A 1 95 ? -10.219 0.911 -0.010 1.00 97.50 95 LYS A CA 1
ATOM 753 C C . LYS A 1 95 ? -9.575 0.997 1.375 1.00 97.50 95 LYS A C 1
ATOM 755 O O . LYS A 1 95 ? -9.966 1.847 2.171 1.00 97.50 95 LYS A O 1
ATOM 760 N N . TRP A 1 96 ? -8.588 0.147 1.664 1.00 97.25 96 TRP A N 1
ATOM 761 C CA . TRP A 1 96 ? -7.804 0.229 2.900 1.00 97.25 96 TRP A CA 1
ATOM 762 C C . TRP A 1 96 ? -7.053 1.563 3.009 1.00 97.25 96 TRP A C 1
ATOM 764 O O . TRP A 1 96 ? -7.091 2.194 4.064 1.00 97.25 96 TRP A O 1
ATOM 774 N N . HIS A 1 97 ? -6.462 2.048 1.914 1.00 95.19 97 HIS A N 1
ATOM 775 C CA . HIS A 1 97 ? -5.838 3.371 1.860 1.00 95.19 97 HIS A CA 1
ATOM 776 C C . HIS A 1 97 ? -6.844 4.480 2.193 1.00 95.19 97 HIS A C 1
ATOM 778 O O . HIS A 1 97 ? -6.599 5.318 3.058 1.00 95.19 97 HIS A O 1
ATOM 784 N N . GLN A 1 98 ? -8.025 4.455 1.571 1.00 95.25 98 GLN A N 1
ATOM 785 C CA . GLN A 1 98 ? -9.082 5.436 1.837 1.00 95.25 98 GLN A CA 1
ATOM 786 C C . GLN A 1 98 ? -9.612 5.386 3.275 1.00 95.25 98 GLN A C 1
ATOM 788 O O . GLN A 1 98 ? -10.061 6.409 3.787 1.00 95.25 98 GLN A O 1
ATOM 793 N N . LEU A 1 99 ? -9.620 4.206 3.897 1.00 95.06 99 LEU A N 1
ATOM 794 C CA . LEU A 1 99 ? -10.020 4.022 5.289 1.00 95.06 99 LEU A CA 1
ATOM 795 C C . LEU A 1 99 ? -8.962 4.595 6.238 1.00 95.06 99 LEU A C 1
ATOM 797 O O . LEU A 1 99 ? -9.275 5.451 7.058 1.00 95.06 99 LEU A O 1
ATOM 801 N N . THR A 1 100 ? -7.716 4.140 6.108 1.00 93.62 100 THR A N 1
ATOM 802 C CA . THR A 1 100 ? -6.628 4.460 7.046 1.00 93.62 100 THR A CA 1
ATOM 803 C C . THR A 1 100 ? -6.201 5.919 6.981 1.00 93.62 100 THR A C 1
ATOM 805 O O . THR A 1 100 ? -5.960 6.526 8.019 1.00 93.62 100 THR A O 1
ATOM 808 N N . THR A 1 101 ? -6.192 6.529 5.795 1.00 90.81 101 THR A N 1
ATOM 809 C CA . THR A 1 101 ? -5.800 7.941 5.650 1.00 90.81 101 THR A CA 1
ATOM 810 C C . THR A 1 101 ? -6.805 8.927 6.248 1.00 90.81 101 THR A C 1
ATOM 812 O O . THR A 1 101 ? -6.446 10.070 6.532 1.00 90.81 101 THR A O 1
ATOM 815 N N . LYS A 1 102 ? -8.050 8.490 6.478 1.00 90.62 102 LYS A N 1
ATOM 816 C CA . LYS A 1 102 ? -9.099 9.277 7.143 1.00 90.62 102 LYS A CA 1
ATOM 817 C C . LYS A 1 102 ? -9.090 9.134 8.664 1.00 90.62 102 LYS A C 1
ATOM 819 O O . LYS A 1 102 ? -9.837 9.846 9.331 1.00 90.62 102 LYS A O 1
ATOM 824 N N . GLU A 1 103 ? -8.284 8.230 9.218 1.00 86.50 103 GLU A N 1
ATOM 825 C CA . GLU A 1 103 ? -8.199 8.059 10.665 1.00 86.50 103 GLU A CA 1
ATOM 826 C C . GLU A 1 103 ? -7.596 9.317 11.321 1.00 86.50 103 GLU A C 1
ATOM 828 O O . GLU A 1 103 ? -6.513 9.756 10.922 1.00 86.50 103 GLU A O 1
ATOM 833 N N . PRO A 1 104 ? -8.233 9.901 12.356 1.00 85.62 104 PRO A N 1
ATOM 834 C CA . PRO A 1 104 ? -7.764 11.147 12.972 1.00 8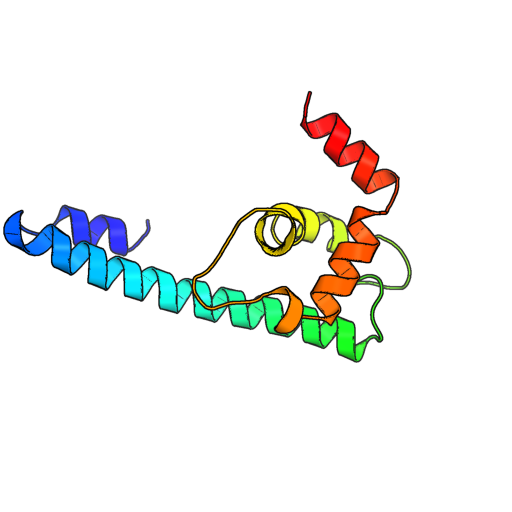5.62 104 PRO A CA 1
ATOM 835 C C . PRO A 1 104 ? -6.322 11.082 13.488 1.00 85.62 104 PRO A C 1
ATOM 837 O O . PRO A 1 104 ? -5.575 12.060 13.403 1.00 85.62 104 PRO A O 1
ATOM 840 N N . LEU A 1 105 ? -5.910 9.917 14.002 1.00 79.00 105 LEU A N 1
ATOM 841 C CA . LEU A 1 105 ? -4.542 9.687 14.472 1.00 79.00 105 LEU A CA 1
ATOM 842 C C . LEU A 1 105 ? -3.530 9.728 13.327 1.00 79.00 105 LEU A C 1
ATOM 844 O O . LEU A 1 105 ? -2.445 10.277 13.502 1.00 79.00 105 LEU A O 1
ATOM 848 N N . HIS A 1 106 ? -3.894 9.181 12.167 1.00 80.62 106 HIS A N 1
ATOM 849 C CA . HIS A 1 106 ? -3.060 9.234 10.973 1.00 80.62 106 HIS A CA 1
ATOM 850 C C . HIS A 1 106 ? -2.929 10.679 10.477 1.00 80.62 106 HIS A C 1
ATOM 852 O O . HIS A 1 106 ? -1.815 11.161 10.288 1.00 80.62 106 HIS A O 1
ATOM 858 N N . VAL A 1 107 ? -4.045 11.411 10.366 1.00 83.25 107 VAL A N 1
ATOM 859 C CA . VAL A 1 107 ? -4.036 12.832 9.968 1.00 83.25 107 VAL A CA 1
ATOM 860 C C . VAL A 1 107 ? -3.122 13.651 10.885 1.00 83.25 107 VAL A C 1
ATOM 862 O O . VAL A 1 107 ? -2.235 14.354 10.409 1.00 83.25 107 VAL A O 1
ATOM 865 N N . THR A 1 108 ? -3.259 13.473 12.202 1.00 80.94 108 THR A N 1
ATOM 866 C CA . THR A 1 108 ? -2.417 14.161 13.193 1.00 80.94 108 THR A CA 1
ATOM 867 C C . THR A 1 108 ? -0.933 13.801 13.044 1.00 80.94 108 THR A C 1
ATOM 869 O O . THR A 1 108 ? -0.064 14.653 13.227 1.00 80.94 108 THR A O 1
ATOM 872 N N . ALA A 1 109 ? -0.611 12.537 12.750 1.00 77.19 109 ALA A N 1
ATOM 873 C CA . ALA A 1 109 ? 0.769 12.095 12.564 1.00 77.19 109 ALA A CA 1
ATOM 874 C C . ALA A 1 109 ? 1.407 12.719 11.311 1.00 77.19 109 ALA A C 1
ATOM 876 O O . ALA A 1 109 ? 2.535 13.205 11.387 1.00 77.19 109 ALA A O 1
ATOM 877 N N . VAL A 1 110 ? 0.669 12.773 10.198 1.00 76.62 110 VAL A N 1
ATOM 878 C CA . VAL A 1 110 ? 1.116 13.394 8.939 1.00 76.62 110 VAL A CA 1
ATOM 879 C C . VAL A 1 110 ? 1.264 14.913 9.065 1.00 76.62 110 VAL A C 1
ATOM 881 O O . VAL A 1 110 ? 2.146 15.508 8.454 1.00 76.62 110 VAL A O 1
ATOM 884 N N . GLU A 1 111 ? 0.423 15.583 9.850 1.00 81.56 111 GLU A N 1
ATOM 885 C CA . GLU A 1 111 ? 0.598 17.015 10.123 1.00 81.56 111 GLU A CA 1
ATOM 886 C C . GLU A 1 111 ? 1.877 17.291 10.918 1.00 81.56 111 GLU A C 1
ATOM 888 O O . GLU A 1 111 ? 2.610 18.228 10.606 1.00 81.56 111 GLU A O 1
ATOM 893 N N . LYS A 1 112 ? 2.189 16.444 11.906 1.00 78.94 112 LYS A N 1
ATOM 894 C CA . LYS A 1 112 ? 3.406 16.574 12.720 1.00 78.94 112 LYS A CA 1
ATOM 895 C C . LYS A 1 112 ? 4.691 16.293 11.948 1.00 78.94 112 LYS A C 1
ATOM 897 O O . LYS A 1 112 ? 5.721 16.838 12.32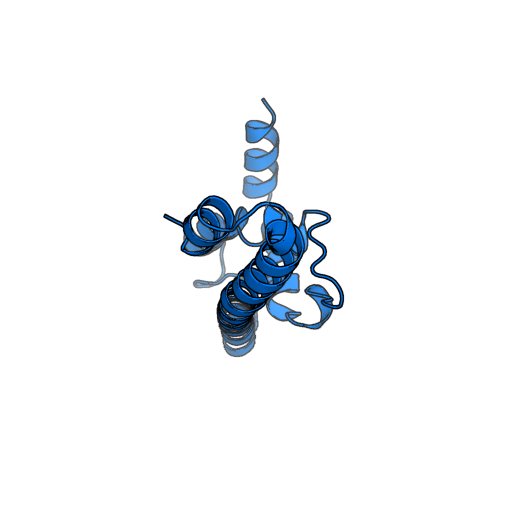2 1.00 78.94 112 LYS A O 1
ATOM 902 N N . SER A 1 113 ? 4.656 15.457 10.910 1.00 71.00 113 SER A N 1
ATOM 903 C CA . SER A 1 113 ? 5.843 15.138 10.104 1.00 71.00 113 SER A CA 1
ATOM 904 C C . SER A 1 113 ? 6.242 16.250 9.126 1.00 71.00 113 SER A C 1
ATOM 906 O O . SER A 1 113 ? 7.312 16.175 8.528 1.00 71.00 113 SER A O 1
ATOM 908 N N . LYS A 1 114 ? 5.397 17.278 8.962 1.00 65.88 114 LYS A N 1
ATOM 909 C CA . LYS A 1 114 ? 5.661 18.466 8.132 1.00 65.88 114 LYS A CA 1
ATOM 910 C C . LYS A 1 114 ? 6.342 19.615 8.892 1.00 65.88 114 LYS A C 1
ATOM 912 O O . LYS A 1 114 ? 6.613 20.644 8.273 1.00 65.88 114 LYS A O 1
ATOM 917 N N . LEU A 1 115 ? 6.560 19.460 10.201 1.00 47.09 115 LEU A N 1
ATOM 918 C CA . LEU A 1 115 ? 7.276 20.401 11.0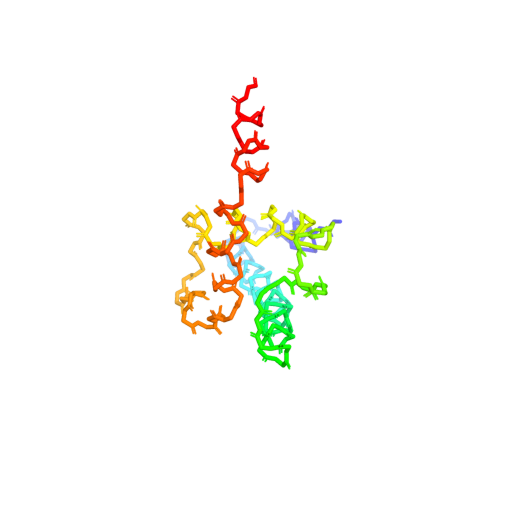76 1.00 47.09 115 LEU A CA 1
ATOM 919 C C . LEU A 1 115 ? 8.769 20.061 11.126 1.00 47.09 115 LEU A C 1
ATOM 921 O O . LEU A 1 115 ? 9.568 21.021 11.168 1.00 47.09 115 LEU A O 1
#

Foldseek 3Di:
DQPLVVQLVPDPPVCNVVSCVVSVVVCCVVVVVVVLVVLVVQLVCCVVVVADESDDHDDDVVLVVCCCVPLCQPPNDPPDDDPDDSCVSRVRSVVNSVRVCPPPVNVVVVVVVVD

pLDDT: mean 80.24, std 15.28, range [40.47, 98.38]

Sequence (115 aa):
MLIGKVAVSKTPWPLQLLTKTITGKMNDSYYFKRLSTNLRLLDDRLAKKGGGYFVGNKLTAADIILDFPINENIFGSDTRLEGVDFKTEYPNLYKWHQLTTKEPLHVTAVEKSKL

Secondary structure (DSSP, 8-state):
--HHHHHHHTS-GGGHHHHHHHHHHHHHHHHHHHHHHHHHHHHHHHHHHTSS-SSTTS--HHHHHHIIIIIIIIIIS----TT--HHHHSHHHHHHHHHHTT-HHHHHHHHHTT-

Radius of gyration: 18.16 Å; chains: 1; bounding box: 47×33×41 Å